Protein AF-A0A3S4KHI8-F1 (afdb_monomer_lite)

Structure (mmCIF, N/CA/C/O backbone):
data_AF-A0A3S4KHI8-F1
#
_entry.id   AF-A0A3S4KHI8-F1
#
loop_
_atom_site.group_PDB
_atom_site.id
_atom_site.type_symbol
_atom_site.label_atom_id
_atom_site.label_alt_id
_atom_site.label_comp_id
_atom_site.label_asym_id
_atom_site.label_entity_id
_atom_site.label_seq_id
_atom_site.pdbx_PDB_ins_code
_atom_site.Cartn_x
_atom_site.Cartn_y
_atom_site.Cartn_z
_atom_site.occupancy
_atom_site.B_iso_or_equiv
_a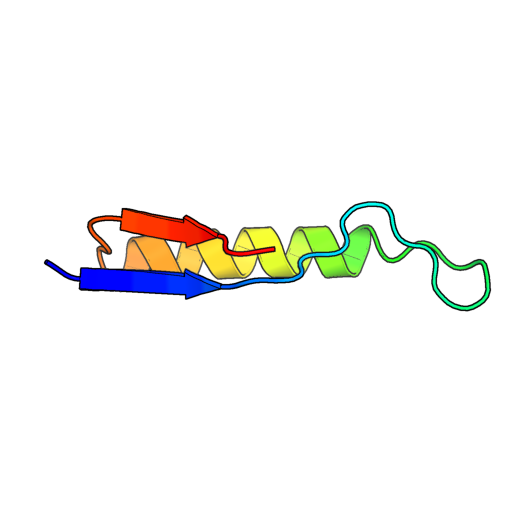tom_site.auth_seq_id
_atom_site.auth_comp_id
_atom_site.auth_asym_id
_atom_site.auth_atom_id
_atom_site.pdbx_PDB_model_num
ATOM 1 N N . MET A 1 1 ? -15.526 2.262 16.554 1.00 89.31 1 MET A N 1
ATOM 2 C CA . MET A 1 1 ? -14.711 1.574 15.543 1.00 89.31 1 MET A CA 1
ATOM 3 C C . MET A 1 1 ? -14.324 2.585 14.474 1.00 89.31 1 MET A C 1
ATOM 5 O O . MET A 1 1 ? -15.220 3.203 13.909 1.00 89.31 1 MET A O 1
ATOM 9 N N . ARG A 1 2 ? -13.030 2.828 14.269 1.00 97.44 2 ARG A N 1
ATOM 10 C CA . ARG A 1 2 ? -12.457 3.719 13.255 1.00 97.44 2 ARG A CA 1
ATOM 11 C C . ARG A 1 2 ? -11.964 2.869 12.093 1.00 97.44 2 ARG A C 1
ATOM 13 O O . ARG A 1 2 ? -11.214 1.924 12.305 1.00 97.44 2 ARG A O 1
ATOM 20 N N . ILE A 1 3 ? -12.389 3.205 10.884 1.00 98.12 3 ILE A N 1
ATOM 21 C CA . ILE A 1 3 ? -12.074 2.433 9.683 1.00 98.12 3 ILE A CA 1
ATOM 22 C C . ILE A 1 3 ? -11.388 3.357 8.688 1.00 98.12 3 ILE A C 1
ATOM 24 O O . ILE A 1 3 ? -11.881 4.456 8.434 1.00 98.12 3 ILE A O 1
ATOM 28 N N . LEU A 1 4 ? -10.284 2.893 8.109 1.00 98.31 4 LEU A N 1
ATOM 29 C CA . LEU A 1 4 ? -9.675 3.506 6.936 1.00 98.31 4 LEU A CA 1
ATOM 30 C C . LEU A 1 4 ? -10.060 2.675 5.713 1.00 98.31 4 LEU A C 1
ATOM 32 O O . LEU A 1 4 ? -9.775 1.483 5.657 1.00 98.31 4 LEU A O 1
ATOM 36 N N . HIS A 1 5 ? -10.733 3.294 4.749 1.00 98.19 5 HIS A N 1
ATOM 37 C CA . HIS A 1 5 ? -11.159 2.641 3.515 1.00 98.19 5 HIS A CA 1
ATOM 38 C C . HIS A 1 5 ? -10.388 3.220 2.326 1.00 98.19 5 HIS A C 1
ATOM 40 O O . HIS A 1 5 ? -10.365 4.435 2.137 1.00 98.19 5 HIS A O 1
ATOM 46 N N . THR A 1 6 ? -9.767 2.357 1.531 1.00 98.00 6 THR A N 1
ATOM 47 C CA . THR A 1 6 ? -8.981 2.707 0.339 1.00 98.00 6 THR A CA 1
ATOM 48 C C . THR A 1 6 ? -9.247 1.686 -0.772 1.00 98.00 6 THR A C 1
ATOM 50 O O . THR A 1 6 ? -9.842 0.637 -0.525 1.00 98.00 6 THR A O 1
ATOM 53 N N . SER A 1 7 ? -8.867 1.992 -2.005 1.00 97.50 7 SER A N 1
ATOM 54 C CA . SER A 1 7 ? -9.094 1.134 -3.169 1.00 97.50 7 SER A CA 1
ATOM 55 C C . SER A 1 7 ? -8.002 1.335 -4.215 1.00 97.50 7 SER A C 1
ATOM 57 O O . SER A 1 7 ? -7.204 2.270 -4.110 1.00 97.50 7 SER A O 1
ATOM 59 N N . ASP A 1 8 ? -7.993 0.459 -5.222 1.00 94.88 8 ASP A N 1
ATOM 60 C CA . ASP A 1 8 ? -7.329 0.676 -6.513 1.00 94.88 8 ASP A CA 1
ATOM 61 C C . ASP A 1 8 ? -5.837 1.030 -6.408 1.00 94.88 8 ASP A C 1
ATOM 63 O O . ASP A 1 8 ? -5.341 1.984 -7.009 1.00 94.88 8 ASP A O 1
ATOM 67 N N . TRP A 1 9 ? -5.083 0.246 -5.635 1.00 95.56 9 TRP A N 1
ATOM 68 C CA . TRP A 1 9 ? -3.658 0.522 -5.414 1.00 95.56 9 TRP A CA 1
ATOM 69 C C . TRP A 1 9 ? -2.795 0.330 -6.662 1.00 95.56 9 TRP A C 1
ATOM 71 O O . TRP A 1 9 ? -1.704 0.888 -6.733 1.00 95.56 9 TRP A O 1
ATOM 81 N N . HIS A 1 10 ? -3.260 -0.480 -7.622 1.00 95.31 10 HIS A N 1
ATOM 82 C CA . HIS A 1 10 ? -2.568 -0.773 -8.884 1.00 95.31 10 HIS A CA 1
ATOM 83 C C . HIS A 1 10 ? -1.075 -1.120 -8.716 1.00 95.31 10 HIS A C 1
ATOM 85 O O . HIS A 1 10 ? -0.233 -0.762 -9.543 1.00 95.31 10 HIS A O 1
ATOM 91 N N . LEU A 1 11 ? -0.735 -1.846 -7.646 1.00 94.56 11 LEU A N 1
ATOM 92 C CA . LEU A 1 11 ? 0.645 -2.231 -7.355 1.00 94.56 11 LEU A CA 1
ATOM 93 C C . LEU A 1 11 ? 1.264 -2.987 -8.539 1.00 94.56 11 LEU A C 1
ATOM 95 O O . LEU A 1 11 ? 0.637 -3.850 -9.152 1.00 94.56 11 LEU A O 1
ATOM 99 N N . GLY A 1 12 ? 2.508 -2.642 -8.870 1.00 91.25 12 GLY A N 1
ATOM 100 C CA . GLY A 1 12 ? 3.222 -3.206 -10.019 1.00 91.25 12 GLY A CA 1
ATOM 101 C C . GLY A 1 12 ? 2.821 -2.625 -11.382 1.00 91.25 12 GLY A C 1
ATOM 102 O O . GLY A 1 12 ? 3.390 -3.025 -12.397 1.00 91.25 12 GLY A O 1
ATOM 103 N N . GLN A 1 13 ? 1.886 -1.669 -11.441 1.00 93.38 13 GLN A N 1
ATOM 104 C CA . GLN A 1 13 ? 1.558 -0.977 -12.686 1.00 93.38 13 GLN A CA 1
ATOM 105 C C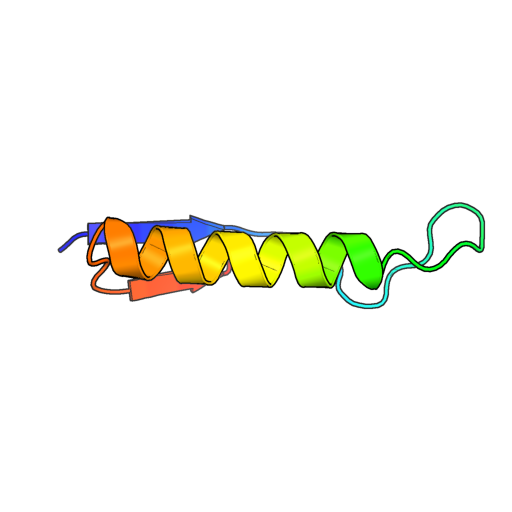 . GLN A 1 13 ? 2.730 -0.110 -13.172 1.00 93.38 13 GLN A C 1
ATOM 107 O O . GLN A 1 13 ? 3.323 0.663 -12.417 1.00 93.38 13 GLN A O 1
ATOM 112 N N . ASN A 1 14 ? 2.988 -0.179 -14.479 1.00 94.69 14 ASN A N 1
ATOM 113 C CA . ASN A 1 14 ? 3.827 0.780 -15.188 1.00 94.69 14 ASN A CA 1
ATOM 114 C C . ASN A 1 14 ? 2.967 1.868 -15.838 1.00 94.69 14 ASN A C 1
ATOM 116 O O . ASN A 1 14 ? 1.909 1.582 -16.400 1.00 94.69 14 ASN A O 1
ATOM 120 N N . PHE A 1 15 ? 3.462 3.102 -15.848 1.00 92.81 15 PHE A N 1
ATOM 121 C CA . PHE A 1 15 ? 2.829 4.227 -16.530 1.00 92.81 15 PHE A CA 1
ATOM 122 C C . PHE A 1 15 ? 3.752 4.761 -17.619 1.00 92.81 15 PHE A C 1
ATOM 124 O O . PHE A 1 15 ? 4.889 5.138 -17.342 1.00 92.81 15 PHE A O 1
ATOM 131 N N . TYR A 1 16 ? 3.298 4.723 -18.876 1.00 91.94 16 TYR A N 1
ATOM 132 C CA . TYR A 1 16 ? 4.136 5.001 -20.054 1.00 91.94 16 TYR A CA 1
ATOM 133 C C . TYR A 1 16 ? 5.505 4.292 -19.996 1.00 91.94 16 TYR A C 1
ATOM 135 O O . TYR A 1 16 ? 6.553 4.903 -20.202 1.00 91.94 16 TYR A O 1
ATOM 143 N N . SER A 1 17 ? 5.488 2.997 -19.658 1.00 93.62 17 SER A N 1
ATOM 144 C CA . SER A 1 17 ? 6.675 2.137 -19.500 1.00 93.62 17 SER A CA 1
ATOM 145 C C . SER A 1 17 ? 7.636 2.524 -18.368 1.00 93.62 17 SER A C 1
ATOM 147 O O . SER A 1 17 ? 8.731 1.971 -18.286 1.00 93.62 17 SER A O 1
ATOM 149 N N . LYS A 1 18 ? 7.243 3.435 -17.472 1.00 94.94 18 LYS A N 1
ATOM 150 C CA . LYS A 1 18 ? 7.984 3.753 -16.248 1.00 94.94 18 LYS A CA 1
ATOM 151 C C . LYS A 1 18 ? 7.360 3.042 -15.055 1.00 94.94 18 LYS A C 1
ATOM 153 O O . LYS A 1 18 ? 6.139 3.060 -14.901 1.00 94.94 18 LYS A O 1
ATOM 158 N N . SER A 1 19 ? 8.203 2.443 -14.218 1.00 95.19 19 SER A N 1
ATOM 159 C CA . SER A 1 19 ? 7.764 1.861 -12.949 1.00 95.19 19 SER A CA 1
ATOM 160 C C . SER A 1 19 ? 7.217 2.944 -12.026 1.00 95.19 19 SER A C 1
ATOM 162 O O . SER A 1 19 ? 7.785 4.033 -11.936 1.00 95.19 19 SER A O 1
ATOM 164 N N . ARG A 1 20 ? 6.127 2.618 -11.329 1.00 96.38 20 ARG A N 1
ATOM 165 C CA . ARG A 1 20 ? 5.549 3.433 -10.253 1.00 96.38 20 ARG A CA 1
ATOM 166 C C . ARG A 1 20 ? 5.875 2.897 -8.861 1.00 96.38 20 ARG A C 1
ATOM 168 O O . ARG A 1 20 ? 5.308 3.353 -7.879 1.00 96.38 20 ARG A O 1
ATOM 175 N N . GLU A 1 21 ? 6.785 1.934 -8.756 1.00 96.62 21 GLU A N 1
ATOM 176 C CA . GLU A 1 21 ? 7.148 1.282 -7.493 1.00 96.62 21 GLU A CA 1
ATOM 177 C C . GLU A 1 21 ? 7.503 2.274 -6.378 1.00 96.62 21 GLU A C 1
ATOM 179 O O . GLU A 1 21 ? 7.006 2.130 -5.267 1.00 96.62 21 GLU A O 1
ATOM 184 N N . ALA A 1 22 ? 8.271 3.326 -6.679 1.00 96.88 22 ALA A N 1
ATOM 185 C CA . ALA A 1 22 ? 8.615 4.350 -5.690 1.00 96.88 22 ALA A CA 1
ATOM 186 C C . ALA A 1 22 ? 7.382 5.110 -5.165 1.00 96.88 22 ALA A C 1
ATOM 188 O O . ALA A 1 22 ? 7.287 5.391 -3.973 1.00 96.88 22 ALA A O 1
ATOM 189 N N . GLU A 1 23 ? 6.420 5.416 -6.040 1.00 97.25 23 GLU A N 1
ATOM 190 C CA . GLU A 1 23 ? 5.167 6.077 -5.655 1.00 97.25 23 GLU A CA 1
ATOM 191 C C . GLU A 1 23 ? 4.277 5.134 -4.840 1.00 97.25 23 GLU A C 1
ATOM 193 O O . GLU A 1 23 ? 3.692 5.544 -3.840 1.00 97.25 23 GLU A O 1
ATOM 198 N N . HIS A 1 24 ? 4.207 3.861 -5.235 1.00 97.31 24 HIS A N 1
ATOM 199 C CA . HIS A 1 24 ? 3.471 2.838 -4.499 1.00 97.31 24 HIS A CA 1
ATOM 200 C C . HIS A 1 24 ? 4.059 2.610 -3.101 1.00 97.31 24 HIS A C 1
ATOM 202 O O . HIS A 1 24 ? 3.303 2.522 -2.138 1.00 97.31 24 HIS A O 1
ATOM 208 N N . GLN A 1 25 ? 5.388 2.568 -2.969 1.00 98.00 25 GLN A N 1
ATOM 209 C CA . GLN A 1 25 ? 6.045 2.448 -1.669 1.00 98.00 25 GLN A CA 1
ATOM 210 C C . GLN A 1 25 ? 5.725 3.653 -0.780 1.00 98.00 25 GLN A C 1
ATOM 212 O O . GLN A 1 25 ? 5.283 3.471 0.350 1.00 98.00 25 GLN A O 1
ATOM 217 N N . ALA A 1 26 ? 5.848 4.873 -1.313 1.00 98.25 26 ALA A N 1
ATOM 218 C CA . ALA A 1 26 ? 5.518 6.086 -0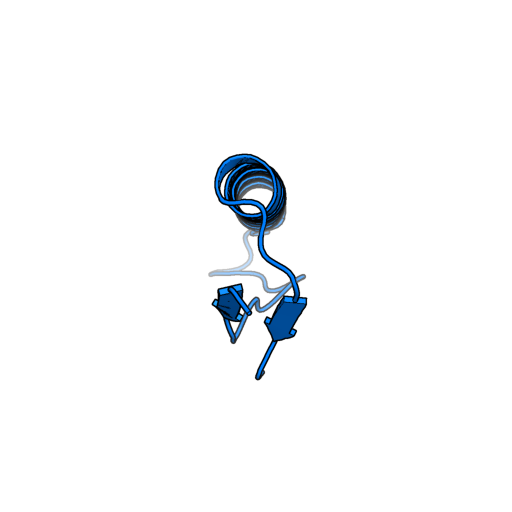.568 1.00 98.25 26 ALA A CA 1
ATOM 219 C C . ALA A 1 26 ? 4.046 6.115 -0.115 1.00 98.25 26 ALA A C 1
ATOM 221 O O . ALA A 1 26 ? 3.747 6.542 1.000 1.00 98.25 26 ALA A O 1
ATOM 222 N N . PHE A 1 27 ? 3.124 5.631 -0.953 1.00 98.00 27 PHE A N 1
ATOM 223 C CA . PHE A 1 27 ? 1.719 5.480 -0.579 1.00 98.00 27 PHE A CA 1
ATOM 224 C C . PHE A 1 27 ? 1.530 4.493 0.582 1.00 98.00 27 PHE A C 1
ATOM 226 O O . PHE A 1 27 ? 0.793 4.799 1.518 1.00 98.00 27 PHE A O 1
ATOM 233 N N . LEU A 1 28 ? 2.192 3.332 0.546 1.00 98.12 28 LEU A N 1
ATOM 234 C CA . LEU A 1 28 ? 2.095 2.330 1.611 1.00 98.12 28 LEU A CA 1
ATOM 235 C C . LEU A 1 28 ? 2.693 2.837 2.930 1.00 98.12 28 LEU A C 1
ATOM 237 O O . LEU A 1 28 ? 2.094 2.621 3.984 1.00 98.12 28 LEU A O 1
ATOM 241 N N . ASP A 1 29 ? 3.815 3.555 2.877 1.00 98.62 29 ASP A N 1
ATOM 242 C CA . ASP A 1 29 ? 4.432 4.167 4.058 1.00 98.62 29 ASP A CA 1
ATOM 243 C C . ASP A 1 29 ? 3.478 5.186 4.702 1.00 98.62 29 ASP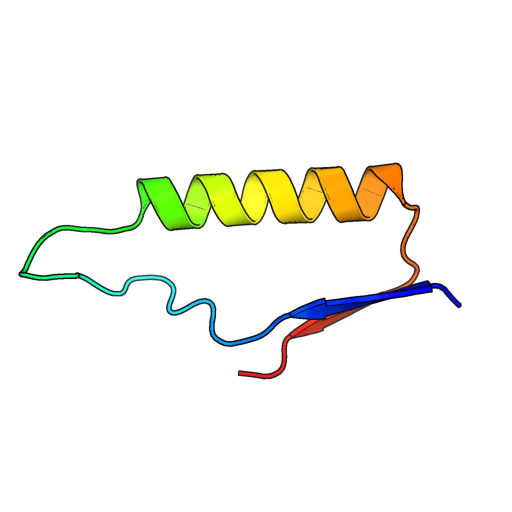 A C 1
ATOM 245 O O . ASP A 1 29 ? 3.189 5.113 5.899 1.00 98.62 29 ASP A O 1
ATOM 249 N N . TRP A 1 30 ? 2.901 6.076 3.886 1.00 98.44 30 TRP A N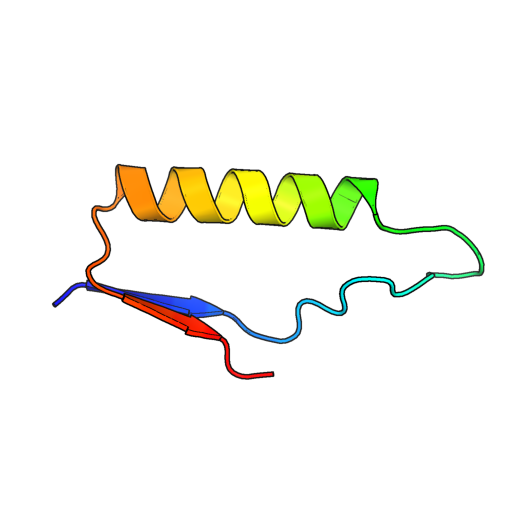 1
ATOM 250 C CA . TRP A 1 30 ? 1.898 7.043 4.335 1.00 98.44 30 TRP A CA 1
ATOM 251 C C . TRP A 1 30 ? 0.646 6.366 4.909 1.00 98.44 30 TRP A C 1
ATOM 253 O O . TRP A 1 30 ? 0.108 6.807 5.930 1.00 98.44 30 TRP A O 1
ATOM 263 N N . LEU A 1 31 ? 0.170 5.292 4.273 1.00 98.50 31 LEU A N 1
ATOM 264 C CA . LEU A 1 31 ? -1.013 4.553 4.710 1.00 98.50 31 LEU A CA 1
ATOM 265 C C . LEU A 1 31 ? -0.807 3.981 6.117 1.00 98.50 31 LEU A C 1
ATOM 267 O O . LEU A 1 31 ? -1.693 4.096 6.968 1.00 98.50 31 LEU A O 1
ATOM 271 N N . LEU A 1 32 ? 0.365 3.393 6.369 1.00 98.31 32 LEU A N 1
ATOM 272 C CA . LEU A 1 32 ? 0.723 2.827 7.667 1.00 98.31 32 LEU A CA 1
ATOM 273 C C . LEU A 1 32 ? 0.874 3.907 8.740 1.00 98.31 32 LEU A C 1
ATOM 275 O O . LEU A 1 32 ? 0.301 3.764 9.821 1.00 98.31 32 LEU A O 1
ATOM 279 N N . GLU A 1 33 ? 1.580 4.999 8.441 1.00 98.75 33 GLU A N 1
ATOM 280 C CA . GLU A 1 33 ? 1.726 6.133 9.362 1.00 98.75 33 GLU A CA 1
ATOM 281 C C . GLU A 1 33 ? 0.358 6.723 9.738 1.00 98.75 33 GLU A C 1
ATOM 283 O O . GLU A 1 33 ? 0.068 6.964 10.914 1.00 98.75 33 GLU A O 1
ATOM 288 N N . THR A 1 34 ? -0.521 6.890 8.750 1.00 98.56 34 THR A N 1
ATOM 289 C CA . THR A 1 34 ? -1.887 7.389 8.943 1.00 98.56 34 THR A CA 1
ATOM 290 C C . THR A 1 34 ? -2.699 6.432 9.816 1.00 98.56 34 THR A C 1
ATOM 292 O O . THR A 1 34 ? -3.328 6.855 10.789 1.00 98.56 34 THR A O 1
ATOM 295 N N . ALA A 1 35 ? -2.667 5.131 9.520 1.00 98.56 35 ALA A N 1
ATOM 296 C CA . ALA A 1 35 ? -3.386 4.120 10.290 1.00 98.56 35 ALA A CA 1
ATOM 297 C C . ALA A 1 35 ? -2.948 4.095 11.766 1.00 98.56 35 ALA A C 1
ATOM 299 O O . ALA A 1 35 ? -3.795 4.024 12.662 1.00 98.56 35 ALA A O 1
ATOM 300 N N . GLN A 1 36 ? -1.642 4.214 12.019 1.00 98.56 36 GLN A N 1
ATOM 301 C CA . GLN A 1 36 ? -1.069 4.272 13.365 1.00 98.56 36 GLN A CA 1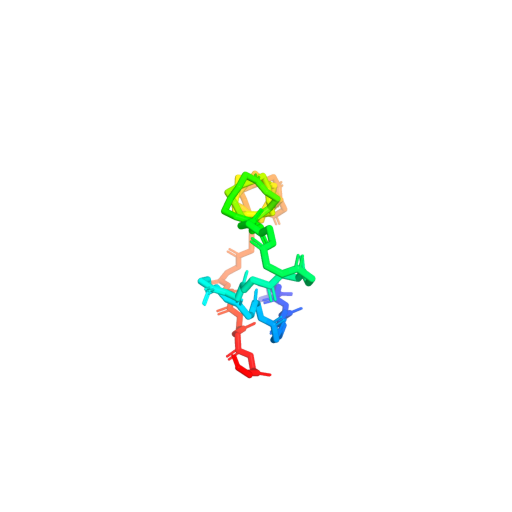
ATOM 302 C C . GLN A 1 36 ? -1.451 5.564 14.093 1.00 98.56 36 GLN A C 1
ATOM 304 O O . GLN A 1 36 ? -1.961 5.509 15.213 1.00 98.56 36 GLN A O 1
ATOM 309 N N . THR A 1 37 ? -1.268 6.716 13.446 1.00 98.69 37 THR A N 1
ATOM 310 C CA . THR A 1 37 ? -1.559 8.043 14.014 1.00 98.69 37 THR A CA 1
ATOM 311 C C . THR A 1 37 ? -3.022 8.170 14.425 1.00 98.69 37 THR A C 1
ATOM 313 O O . THR A 1 37 ? -3.339 8.669 15.505 1.00 98.69 37 THR A O 1
ATOM 316 N N . HIS A 1 38 ? -3.931 7.672 13.587 1.00 98.31 38 HIS A N 1
ATOM 317 C CA . HIS A 1 38 ? -5.367 7.733 13.843 1.00 98.31 38 HIS A CA 1
ATOM 318 C C . HIS A 1 38 ? -5.908 6.542 14.640 1.00 98.31 38 HIS A C 1
ATOM 320 O O . HIS A 1 38 ? -7.105 6.527 14.946 1.00 98.31 38 HIS A O 1
ATOM 326 N N . GLN A 1 39 ? -5.049 5.584 15.011 1.00 98.38 39 GLN A N 1
ATOM 327 C CA . GLN A 1 39 ? -5.401 4.355 15.727 1.00 98.38 39 GLN A CA 1
ATOM 328 C C . GLN A 1 39 ? -6.647 3.699 15.119 1.00 98.38 39 GLN A C 1
ATOM 330 O O . GLN A 1 39 ? -7.687 3.574 15.772 1.00 98.38 39 GLN A O 1
ATOM 335 N N . VAL A 1 40 ? -6.580 3.398 13.822 1.00 98.56 40 VAL A N 1
ATOM 336 C CA . VAL A 1 40 ? -7.700 2.761 13.123 1.00 98.56 40 VAL A CA 1
ATOM 337 C C . VAL A 1 40 ? -7.815 1.302 13.554 1.00 98.56 40 VAL A C 1
ATOM 339 O O . VAL A 1 40 ? -6.813 0.614 13.725 1.00 98.56 40 VAL A O 1
ATOM 342 N N . ASP A 1 41 ? -9.044 0.829 13.728 1.00 98.56 41 ASP A N 1
ATOM 343 C CA . ASP A 1 41 ? -9.325 -0.542 14.161 1.00 98.56 41 ASP A CA 1
ATOM 344 C C . ASP A 1 41 ? -9.260 -1.530 12.984 1.00 98.56 41 ASP A C 1
ATOM 346 O O . ASP A 1 41 ? -9.020 -2.720 13.175 1.00 98.56 41 ASP A O 1
ATOM 350 N N . ALA A 1 42 ? -9.489 -1.042 11.760 1.00 97.94 42 ALA A N 1
ATOM 351 C CA . ALA A 1 42 ? -9.414 -1.833 10.539 1.00 97.94 42 ALA A CA 1
ATOM 352 C C . ALA A 1 42 ? -9.068 -0.969 9.318 1.00 97.94 42 ALA A C 1
ATOM 354 O O . ALA A 1 42 ? -9.493 0.187 9.214 1.00 97.94 42 ALA A O 1
ATOM 355 N N . ILE A 1 43 ? -8.351 -1.572 8.368 1.00 98.19 43 ILE A N 1
ATOM 356 C CA . ILE A 1 43 ? -8.183 -1.056 7.008 1.00 98.19 43 ILE A CA 1
ATOM 357 C C . ILE A 1 43 ? -8.996 -1.945 6.070 1.00 98.19 43 ILE A C 1
ATOM 359 O O . ILE A 1 43 ? -8.873 -3.168 6.113 1.00 98.19 43 ILE A O 1
ATOM 363 N N . ILE A 1 44 ? -9.820 -1.332 5.227 1.00 98.06 44 ILE A N 1
ATOM 364 C CA . ILE A 1 44 ? -10.560 -2.015 4.168 1.00 98.06 44 ILE A CA 1
ATOM 365 C C . ILE A 1 44 ? -9.972 -1.587 2.829 1.00 98.06 44 ILE A C 1
ATOM 367 O O . ILE A 1 44 ? -9.843 -0.392 2.559 1.00 98.06 44 ILE A O 1
ATOM 371 N N . VAL A 1 45 ? -9.644 -2.576 2.002 1.00 97.25 45 VAL A N 1
ATOM 372 C CA . VAL A 1 45 ? -9.149 -2.386 0.638 1.00 97.25 45 VAL A CA 1
ATOM 373 C C . VAL A 1 45 ? -10.186 -2.962 -0.314 1.00 97.25 45 VAL A C 1
ATOM 375 O O . VAL A 1 45 ? -10.441 -4.165 -0.286 1.00 97.25 45 VAL A O 1
ATOM 378 N N . ALA A 1 46 ? -10.828 -2.105 -1.101 1.00 95.19 46 ALA A N 1
ATOM 379 C CA . ALA A 1 46 ? -11.910 -2.496 -1.999 1.00 95.19 46 ALA A CA 1
ATOM 380 C C . ALA A 1 46 ? -11.521 -2.239 -3.461 1.00 95.19 46 ALA A C 1
ATOM 382 O O . ALA A 1 46 ? -11.970 -1.258 -4.044 1.00 95.19 46 ALA A O 1
ATOM 383 N N . GLY A 1 47 ? -10.673 -3.099 -4.033 1.00 84.62 47 GLY A N 1
ATOM 384 C CA . GLY A 1 47 ? -10.175 -2.983 -5.412 1.00 84.62 47 GLY A CA 1
ATOM 385 C C . GLY A 1 47 ? -8.812 -3.626 -5.598 1.00 84.62 47 GLY A C 1
ATOM 386 O O . GLY A 1 47 ? -8.001 -3.533 -4.650 1.00 84.62 47 GLY A O 1
#

Organism: Escherichia coli (NCBI:txid562)

Foldseek 3Di:
DAEAEEEDLVQQDDDVNHGCNVVSVVVVVVVVVVCVVVVGPYYHYDD

InterPro domains:
  IPR004593 Nuclease SbcCD subunit D [TIGR00619] (1-47)
  IPR004843 Calcineurin-like, phosphoesterase domain [PF00149] (1-47)
  IPR029052 Metallo-dependent phosphatase-like [G3DSA:3.60.21.10] (1-47)
  IPR029052 Metallo-dependent phosphatase-like [SSF56300] (1-47)
  IPR050535 DNA Repair and Maintenance Complex Component [PTHR30337] (1-47)

pLDDT: mean 96.47, std 2.83, range [84.62, 98.75]

Secondary structure (DSSP, 8-state):
--EEEE----TT-EETTEE-HHHHHHHHHHHHHHHHHTT-SEEEE--

Sequence (47 aa):
MRILHTSDWHLGQNFYSKSREAEHQAFLDWLLETAQTHQVDAIIVAG

Radius of gyration: 12.5 Å; chains: 1; bounding box: 23×11×36 Å